Protein AF-A0A1S3RZC7-F1 (afdb_monomer_lite)

Structure (mmCIF, N/CA/C/O backbone):
data_AF-A0A1S3RZC7-F1
#
_entry.id   AF-A0A1S3RZC7-F1
#
loop_
_atom_site.group_PDB
_atom_site.id
_atom_site.type_symbol
_atom_site.label_atom_id
_atom_site.label_alt_id
_atom_site.label_comp_id
_atom_site.label_asym_id
_atom_site.label_entity_id
_atom_site.label_seq_id
_atom_site.pdbx_PDB_ins_code
_atom_site.Cartn_x
_atom_site.Cartn_y
_atom_site.Cartn_z
_atom_site.occupancy
_atom_site.B_iso_or_equiv
_atom_site.auth_seq_id
_atom_site.auth_comp_id
_atom_site.auth_asym_id
_atom_site.auth_atom_id
_atom_site.pdbx_PDB_model_num
ATOM 1 N N . MET A 1 1 ? 12.759 -13.205 -20.763 1.00 61.03 1 MET A N 1
ATOM 2 C CA . MET A 1 1 ? 12.675 -11.821 -21.286 1.00 61.03 1 MET A CA 1
ATOM 3 C C . MET A 1 1 ? 13.490 -10.938 -20.357 1.00 61.03 1 MET A C 1
ATOM 5 O O . MET A 1 1 ? 13.296 -11.057 -19.158 1.00 61.03 1 MET A O 1
ATOM 9 N N . GLY A 1 2 ? 14.441 -10.157 -20.873 1.00 89.62 2 GLY A N 1
ATOM 10 C CA . GLY A 1 2 ? 15.271 -9.264 -20.053 1.00 89.62 2 GLY A CA 1
ATOM 11 C C . GLY A 1 2 ? 14.645 -7.877 -19.904 1.00 89.62 2 GLY A C 1
ATOM 12 O O . GLY A 1 2 ? 13.860 -7.472 -20.761 1.00 89.62 2 GLY A O 1
ATOM 13 N N . VAL A 1 3 ? 15.018 -7.154 -18.844 1.00 90.94 3 VAL A N 1
ATOM 14 C CA . VAL A 1 3 ? 14.529 -5.792 -18.549 1.00 90.94 3 VAL A CA 1
ATOM 15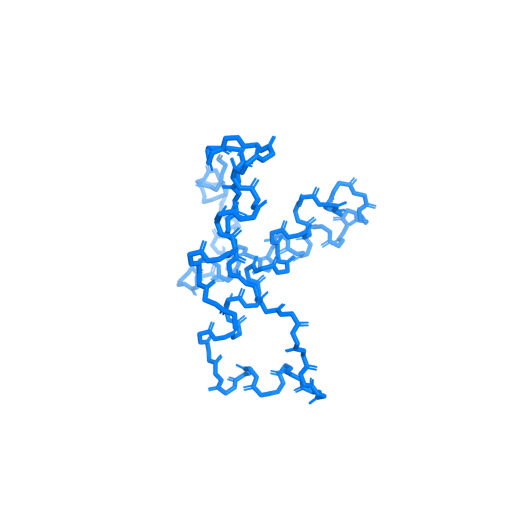 C C . VAL A 1 3 ? 14.757 -4.843 -19.732 1.00 90.94 3 VAL A C 1
ATOM 17 O O . VAL A 1 3 ? 13.832 -4.136 -20.121 1.00 90.94 3 VAL A O 1
ATOM 20 N N . SER A 1 4 ? 15.931 -4.893 -20.374 1.00 91.44 4 SER A N 1
ATOM 21 C CA . SER A 1 4 ? 16.267 -4.034 -21.523 1.00 91.44 4 SER A CA 1
ATOM 22 C C . SER A 1 4 ? 15.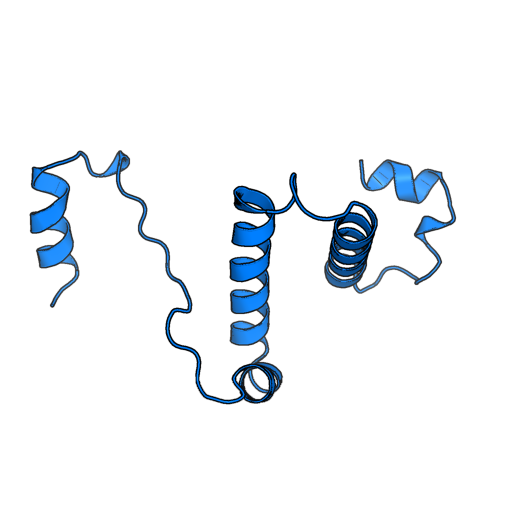292 -4.199 -22.687 1.00 91.44 4 SER A C 1
ATOM 24 O O . SER A 1 4 ? 14.803 -3.217 -23.225 1.00 91.44 4 SER A O 1
ATOM 26 N N . ARG A 1 5 ? 14.904 -5.443 -22.999 1.00 92.62 5 ARG A N 1
ATOM 27 C CA . ARG A 1 5 ? 13.966 -5.734 -24.094 1.00 92.62 5 ARG A CA 1
ATOM 28 C C . ARG A 1 5 ? 12.555 -5.202 -23.819 1.00 92.62 5 ARG A C 1
ATOM 30 O O . ARG A 1 5 ? 11.820 -4.909 -24.756 1.00 92.62 5 ARG A O 1
ATOM 37 N N . VAL A 1 6 ? 12.147 -5.126 -22.550 1.00 92.75 6 VAL A N 1
ATOM 38 C CA . VAL A 1 6 ? 10.861 -4.523 -22.164 1.00 92.75 6 VAL A CA 1
ATOM 39 C C . VAL A 1 6 ? 10.937 -3.014 -22.371 1.00 92.75 6 VAL A C 1
ATOM 41 O O . VAL A 1 6 ? 10.096 -2.467 -23.075 1.00 92.75 6 VAL A O 1
ATOM 44 N N . ARG A 1 7 ? 11.985 -2.367 -21.852 1.00 91.75 7 ARG A N 1
ATOM 45 C CA . ARG A 1 7 ? 12.201 -0.924 -22.016 1.00 91.75 7 ARG A CA 1
ATOM 46 C C . ARG A 1 7 ? 12.238 -0.513 -23.483 1.00 91.75 7 ARG A C 1
ATOM 48 O O . ARG A 1 7 ? 11.421 0.296 -23.894 1.00 91.75 7 ARG A O 1
ATOM 55 N N . GLU A 1 8 ? 13.075 -1.166 -24.288 1.00 91.31 8 GLU A N 1
ATOM 56 C CA . GLU A 1 8 ? 13.169 -0.924 -25.734 1.00 91.31 8 GLU A CA 1
ATOM 57 C C . GLU A 1 8 ? 11.816 -1.049 -26.439 1.00 91.31 8 GLU A C 1
ATOM 59 O O . GLU A 1 8 ? 11.532 -0.307 -27.366 1.00 91.31 8 GLU A O 1
ATOM 64 N N . ARG A 1 9 ? 10.953 -1.975 -26.010 1.00 91.81 9 ARG A N 1
ATOM 65 C CA . ARG A 1 9 ? 9.647 -2.169 -26.644 1.00 91.81 9 ARG A CA 1
ATOM 66 C C . ARG A 1 9 ? 8.647 -1.060 -26.308 1.00 91.81 9 ARG A C 1
ATOM 68 O O . ARG A 1 9 ? 7.866 -0.693 -27.180 1.00 91.81 9 ARG A O 1
ATOM 75 N N . TYR A 1 10 ? 8.611 -0.600 -25.058 1.00 91.12 10 TYR A N 1
ATOM 76 C CA . TYR A 1 10 ? 7.569 0.312 -24.567 1.00 91.12 10 TYR A CA 1
ATOM 77 C C . TYR A 1 10 ? 8.002 1.789 -24.577 1.00 91.12 10 TYR A C 1
ATOM 79 O O . TYR A 1 10 ? 7.171 2.654 -24.844 1.00 91.12 10 TYR A O 1
ATOM 87 N N . GLU A 1 11 ? 9.295 2.080 -24.404 1.00 92.44 11 GLU A N 1
ATOM 88 C CA . GLU A 1 11 ? 9.851 3.445 -24.448 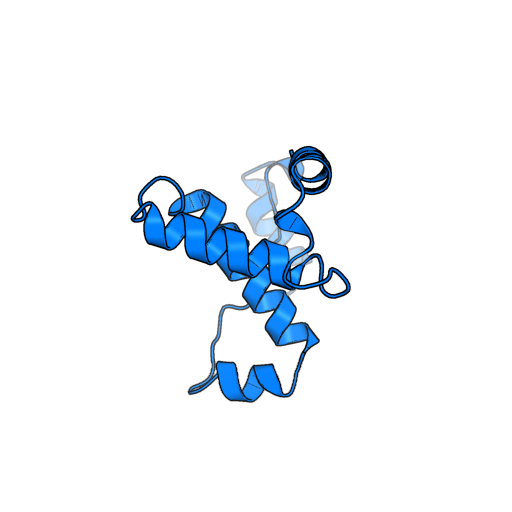1.00 92.44 11 GLU A CA 1
ATOM 89 C C . GLU A 1 11 ? 9.923 4.017 -25.882 1.00 92.44 11 GLU A C 1
ATOM 91 O O . GLU A 1 11 ? 10.124 5.212 -26.064 1.00 92.44 11 GLU A O 1
ATOM 96 N N . LEU A 1 12 ? 9.704 3.190 -26.916 1.00 88.75 12 LEU A N 1
ATOM 97 C CA . LEU A 1 12 ? 9.510 3.664 -28.296 1.00 88.75 12 LEU A CA 1
ATOM 98 C C . LEU A 1 12 ? 8.169 4.384 -28.500 1.00 88.75 12 LEU A C 1
ATOM 100 O O . LEU A 1 12 ? 8.055 5.199 -29.411 1.00 88.75 12 LEU A O 1
ATOM 104 N N . LEU A 1 13 ? 7.146 4.034 -27.712 1.00 88.94 13 LEU A N 1
ATOM 105 C CA . LEU A 1 13 ? 5.787 4.568 -27.861 1.00 88.94 13 LEU A CA 1
ATOM 106 C C . LEU A 1 13 ? 5.544 5.785 -26.969 1.00 88.94 13 LEU A C 1
ATOM 108 O O . LEU A 1 13 ? 4.829 6.695 -27.375 1.00 88.94 13 LEU A O 1
ATOM 112 N N . HIS A 1 14 ? 6.133 5.783 -25.773 1.00 92.38 14 HIS A N 1
ATOM 113 C CA . HIS A 1 14 ? 5.974 6.828 -24.767 1.00 92.38 14 HIS A CA 1
ATOM 114 C C . HIS A 1 14 ? 7.307 7.097 -24.056 1.00 92.38 14 HIS A C 1
ATOM 116 O O . HIS A 1 14 ? 8.040 6.134 -23.804 1.00 92.38 14 HIS A O 1
ATOM 122 N N . PRO A 1 15 ? 7.608 8.358 -23.698 1.00 92.00 15 PRO A N 1
ATOM 123 C CA . PRO A 1 15 ? 8.772 8.726 -22.897 1.00 92.00 15 PRO A CA 1
ATOM 124 C C . PRO A 1 15 ? 8.900 7.925 -21.594 1.00 92.00 15 PRO A C 1
ATOM 126 O O . PRO A 1 15 ? 7.912 7.486 -21.006 1.00 92.00 15 PRO A O 1
ATOM 129 N N . GLN A 1 16 ? 10.134 7.738 -21.118 1.00 87.94 16 GLN A N 1
ATOM 130 C CA . GLN A 1 16 ? 10.415 6.940 -19.918 1.00 87.94 16 GLN A CA 1
ATOM 131 C C . GLN A 1 16 ? 9.698 7.475 -18.663 1.00 87.94 16 GLN A C 1
ATOM 133 O O . GLN A 1 16 ? 9.293 6.690 -17.809 1.00 87.94 16 GLN A O 1
ATOM 138 N N . ASP A 1 17 ? 9.542 8.791 -18.547 1.00 92.88 17 ASP A N 1
ATOM 139 C CA . ASP A 1 17 ? 8.886 9.487 -17.438 1.00 92.88 17 ASP A CA 1
ATOM 140 C C . ASP A 1 17 ? 7.364 9.281 -17.384 1.00 92.88 17 ASP A C 1
ATOM 142 O O . ASP A 1 17 ? 6.764 9.475 -16.327 1.00 92.88 17 ASP A O 1
ATOM 146 N N . GLU A 1 18 ? 6.746 8.798 -18.465 1.00 95.12 18 GLU A N 1
ATOM 147 C CA . GLU A 1 18 ? 5.333 8.394 -18.481 1.00 95.12 18 GLU A CA 1
ATOM 148 C C . GLU A 1 18 ? 5.118 6.956 -17.964 1.00 95.12 18 GLU A C 1
ATOM 150 O O . GLU A 1 18 ? 3.984 6.548 -17.697 1.00 95.12 18 GLU A O 1
ATOM 155 N N . TRP A 1 19 ? 6.186 6.168 -17.783 1.00 94.62 19 TRP A N 1
ATOM 156 C CA . TRP A 1 19 ? 6.096 4.774 -17.343 1.00 94.62 19 TRP A CA 1
ATOM 157 C C . TRP A 1 19 ? 6.365 4.602 -15.845 1.00 94.62 19 TRP A C 1
ATOM 159 O O . TRP A 1 19 ? 7.406 4.993 -15.318 1.00 94.62 19 TRP A O 1
ATOM 169 N N . ARG A 1 20 ? 5.470 3.879 -15.159 1.00 94.81 20 ARG A N 1
ATOM 170 C CA . ARG A 1 20 ? 5.663 3.435 -13.770 1.00 94.81 20 ARG A CA 1
ATOM 171 C C . ARG A 1 20 ? 5.808 1.919 -13.698 1.00 94.81 20 ARG A C 1
ATOM 173 O O . ARG A 1 20 ? 4.861 1.184 -13.963 1.00 94.81 20 ARG A O 1
ATOM 180 N N . TYR A 1 21 ? 6.980 1.451 -13.275 1.00 94.56 21 TYR A N 1
ATOM 181 C CA . TYR A 1 21 ? 7.196 0.046 -12.930 1.00 94.56 21 TYR A CA 1
ATOM 182 C C . TYR A 1 21 ? 6.898 -0.161 -11.449 1.00 94.56 21 TYR A C 1
ATOM 184 O O . TYR A 1 21 ? 7.583 0.383 -10.587 1.00 94.56 21 TYR A O 1
ATOM 192 N N . GLU A 1 22 ? 5.883 -0.962 -11.154 1.00 96.69 22 GLU A N 1
ATOM 193 C CA . GLU A 1 22 ? 5.464 -1.253 -9.789 1.00 96.69 22 GLU A CA 1
ATOM 194 C C . GLU A 1 22 ? 5.548 -2.758 -9.541 1.00 96.69 22 GLU A C 1
ATOM 196 O O . GLU A 1 22 ? 4.890 -3.553 -10.218 1.00 96.69 22 GLU A O 1
ATOM 201 N N . LEU A 1 23 ? 6.377 -3.161 -8.576 1.00 97.75 23 LEU A N 1
ATOM 202 C CA . LEU A 1 23 ? 6.342 -4.529 -8.073 1.00 97.75 23 LEU A CA 1
ATOM 203 C C . LEU A 1 23 ? 4.987 -4.742 -7.394 1.00 97.75 23 LEU A C 1
ATOM 205 O O . LEU A 1 23 ? 4.523 -3.858 -6.682 1.00 97.75 23 LEU A O 1
ATOM 209 N N . ARG A 1 24 ? 4.343 -5.885 -7.644 1.00 98.31 24 ARG A N 1
ATOM 210 C CA . ARG A 1 24 ? 3.054 -6.243 -7.045 1.00 98.31 24 ARG A CA 1
ATOM 211 C C . ARG A 1 24 ? 2.937 -7.754 -6.885 1.00 98.31 24 ARG A C 1
ATOM 213 O O . ARG A 1 24 ? 3.400 -8.521 -7.732 1.00 98.31 2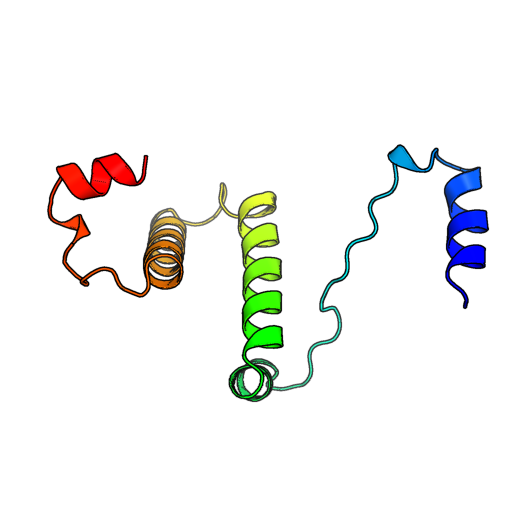4 ARG A O 1
ATOM 220 N N . ILE A 1 25 ? 2.263 -8.191 -5.828 1.00 97.88 25 ILE A N 1
ATOM 221 C CA . ILE A 1 25 ? 1.822 -9.576 -5.669 1.00 97.88 25 ILE A CA 1
ATOM 222 C C . ILE A 1 25 ? 0.610 -9.777 -6.576 1.00 97.88 25 ILE A C 1
ATOM 224 O O . ILE A 1 25 ? -0.452 -9.194 -6.357 1.00 97.88 25 ILE A O 1
ATOM 228 N N . ARG A 1 26 ? 0.785 -10.608 -7.606 1.00 98.06 26 ARG A N 1
ATOM 229 C CA . ARG A 1 26 ? -0.264 -10.945 -8.582 1.00 98.06 26 ARG A CA 1
ATOM 230 C C . ARG A 1 26 ? -0.774 -12.377 -8.447 1.00 98.06 26 ARG A C 1
ATOM 232 O O . ARG A 1 26 ? -1.931 -12.646 -8.746 1.00 98.06 26 ARG A O 1
ATOM 239 N N . TYR A 1 27 ? 0.087 -13.294 -8.021 1.00 96.56 27 TYR A N 1
ATOM 240 C CA . TYR A 1 27 ? -0.224 -14.717 -7.949 1.00 96.56 27 TYR A CA 1
ATOM 241 C C . TYR A 1 27 ? -0.420 -15.118 -6.490 1.00 96.56 27 TYR A C 1
ATOM 243 O O . TYR A 1 27 ? 0.516 -15.044 -5.696 1.00 96.56 27 TYR A O 1
ATOM 251 N N . LEU A 1 28 ? -1.644 -15.519 -6.143 1.00 96.38 28 LEU A N 1
ATOM 252 C CA . LEU A 1 28 ? -2.018 -15.893 -4.782 1.00 96.38 28 LEU A CA 1
ATOM 253 C C . LEU A 1 28 ? -2.197 -17.415 -4.684 1.00 96.38 28 LEU A C 1
ATOM 255 O O . LEU A 1 28 ? -3.053 -17.966 -5.382 1.00 96.38 28 LEU A O 1
ATOM 259 N N . PRO A 1 29 ? -1.424 -18.114 -3.834 1.00 92.00 29 PRO A N 1
ATOM 260 C CA . PRO A 1 29 ? -1.652 -19.532 -3.583 1.00 92.00 29 PRO A CA 1
ATOM 261 C C . PRO A 1 29 ? -2.981 -19.765 -2.846 1.00 92.00 29 PRO A C 1
ATOM 263 O O . PRO A 1 29 ? -3.540 -18.871 -2.204 1.00 92.00 29 PRO A O 1
ATOM 266 N N . LYS A 1 30 ? -3.503 -20.996 -2.894 1.00 95.38 30 LYS A N 1
ATOM 267 C CA . LYS A 1 30 ? -4.675 -21.367 -2.086 1.00 95.38 30 LYS A CA 1
ATOM 268 C C . LYS A 1 30 ? -4.347 -21.189 -0.602 1.00 95.38 30 LYS A C 1
ATOM 270 O O . LYS A 1 30 ? -3.314 -21.659 -0.137 1.00 95.38 30 LYS A O 1
ATOM 275 N N . GLY A 1 31 ? -5.219 -20.498 0.131 1.00 94.94 31 GLY A N 1
ATOM 276 C CA . GLY A 1 31 ? -4.970 -20.179 1.538 1.00 94.94 31 GLY A CA 1
ATOM 277 C C . GLY A 1 31 ? -3.768 -19.249 1.749 1.00 94.94 31 GLY A C 1
ATOM 278 O O . GLY A 1 31 ? -3.062 -19.390 2.743 1.00 94.94 31 GLY A O 1
ATOM 279 N N . PHE A 1 32 ? -3.495 -18.328 0.816 1.00 96.06 32 PHE A N 1
ATOM 280 C CA . PHE A 1 32 ? -2.344 -17.415 0.875 1.00 96.06 32 PHE A CA 1
ATOM 281 C C . PHE A 1 32 ? -2.215 -16.652 2.198 1.00 96.06 32 PHE A C 1
ATOM 283 O O . PHE A 1 32 ? -1.098 -16.428 2.639 1.00 96.06 32 PHE A O 1
ATOM 290 N N . LEU A 1 33 ? -3.322 -16.300 2.863 1.00 95.00 33 LEU A N 1
ATOM 291 C CA . LEU A 1 33 ? -3.270 -15.605 4.153 1.00 95.00 33 LEU A CA 1
ATOM 292 C C . LEU A 1 33 ? -2.560 -16.423 5.237 1.00 95.00 33 LEU A C 1
ATOM 294 O O . LEU A 1 33 ? -1.785 -15.854 6.000 1.00 95.00 33 LEU A O 1
ATOM 298 N N . ASN A 1 34 ? -2.766 -17.743 5.273 1.00 95.31 34 ASN A N 1
ATOM 299 C CA . ASN A 1 34 ? -2.090 -18.612 6.239 1.00 95.31 34 ASN A CA 1
ATOM 300 C C . ASN A 1 34 ? -0.584 -18.638 5.962 1.00 95.31 34 ASN A C 1
ATOM 302 O O . ASN A 1 34 ? 0.212 -18.407 6.864 1.00 95.31 34 ASN A O 1
ATOM 306 N N . HIS A 1 35 ? -0.195 -18.801 4.697 1.00 92.25 35 HIS A N 1
ATOM 307 C CA . HIS A 1 35 ? 1.212 -18.788 4.294 1.00 92.25 35 HIS A CA 1
ATOM 308 C C . HIS A 1 35 ? 1.879 -17.431 4.570 1.00 92.25 35 HIS A C 1
ATOM 310 O O . HIS A 1 35 ? 2.975 -17.367 5.113 1.00 92.25 35 HIS A O 1
ATOM 316 N N . PHE A 1 36 ? 1.207 -16.323 4.252 1.00 96.12 36 PHE A N 1
ATOM 317 C CA . PHE A 1 36 ? 1.731 -14.981 4.511 1.00 96.12 36 PHE A CA 1
ATOM 318 C C . PHE A 1 36 ? 1.797 -14.676 6.011 1.00 96.12 36 PHE A C 1
ATOM 320 O O . PHE A 1 36 ? 2.645 -13.903 6.433 1.00 96.12 36 PHE A O 1
ATOM 327 N N . SER A 1 37 ? 0.958 -15.289 6.849 1.00 94.62 37 SER A N 1
ATOM 328 C CA . SER A 1 37 ? 1.057 -15.101 8.303 1.00 94.62 37 SER A CA 1
ATOM 329 C C . SER A 1 37 ? 2.396 -15.581 8.883 1.00 94.62 37 SER A C 1
ATOM 331 O O . SER A 1 37 ? 2.881 -15.002 9.858 1.00 94.62 37 SER A O 1
ATOM 333 N N . GLU A 1 38 ? 3.024 -16.565 8.234 1.00 95.88 38 GLU A N 1
ATOM 334 C CA . GLU A 1 38 ? 4.370 -17.057 8.550 1.00 95.88 38 GLU A CA 1
ATOM 335 C C . GLU A 1 38 ? 5.471 -16.161 7.945 1.00 95.88 38 GLU A C 1
ATOM 337 O O . GLU A 1 38 ? 6.570 -16.074 8.492 1.00 95.88 38 GLU A O 1
ATOM 342 N N . ASP A 1 39 ? 5.159 -15.416 6.877 1.00 95.94 39 ASP A N 1
ATOM 343 C CA . ASP A 1 39 ? 6.043 -14.467 6.188 1.00 95.94 39 ASP A CA 1
ATOM 344 C C . ASP A 1 39 ? 5.559 -13.012 6.349 1.00 95.94 39 ASP A C 1
ATOM 346 O O . ASP A 1 39 ? 4.897 -12.416 5.487 1.00 95.94 39 ASP A O 1
ATOM 350 N N . LYS A 1 40 ? 5.912 -12.414 7.494 1.00 94.75 40 LYS A N 1
ATOM 351 C CA . LYS A 1 40 ? 5.494 -11.051 7.863 1.00 94.75 40 LYS A CA 1
ATOM 352 C C . LYS A 1 40 ? 5.814 -9.987 6.797 1.00 94.75 40 LYS A C 1
ATOM 354 O O . LYS A 1 40 ? 4.942 -9.141 6.580 1.00 94.75 40 LYS A O 1
ATOM 359 N N . PRO A 1 41 ? 7.005 -9.940 6.167 1.00 97.31 41 PRO A N 1
ATOM 360 C CA . PRO A 1 41 ? 7.272 -9.011 5.067 1.00 97.31 41 PRO A CA 1
ATOM 361 C C . PRO A 1 41 ? 6.244 -9.104 3.935 1.00 97.31 41 PRO A C 1
ATOM 363 O O . PRO A 1 41 ? 5.643 -8.087 3.583 1.00 97.31 41 PRO A O 1
ATOM 366 N N . THR A 1 42 ? 5.975 -10.308 3.429 1.00 96.69 42 THR A N 1
ATOM 367 C CA . THR A 1 42 ? 5.014 -10.522 2.336 1.00 96.69 42 THR A CA 1
ATOM 368 C C . THR A 1 42 ? 3.590 -10.172 2.754 1.00 96.69 42 THR A C 1
ATOM 370 O O . THR A 1 42 ? 2.878 -9.513 1.995 1.00 96.69 42 THR A O 1
ATOM 373 N N . LEU A 1 43 ? 3.183 -10.511 3.983 1.00 97.50 43 LEU A N 1
ATOM 374 C CA . LEU A 1 43 ? 1.876 -10.111 4.509 1.00 97.50 43 LEU A CA 1
ATOM 375 C C . LEU A 1 43 ? 1.712 -8.591 4.562 1.00 97.50 43 LEU A C 1
ATOM 377 O O . LEU A 1 43 ? 0.689 -8.067 4.127 1.00 97.50 43 LEU A O 1
ATOM 381 N N . ASN A 1 44 ? 2.707 -7.875 5.094 1.00 97.12 44 ASN A N 1
ATOM 382 C CA . ASN A 1 44 ? 2.648 -6.415 5.186 1.00 97.12 44 ASN A CA 1
ATOM 383 C C . ASN A 1 44 ? 2.659 -5.765 3.804 1.00 97.12 44 ASN A C 1
ATOM 385 O O . ASN A 1 44 ? 1.925 -4.806 3.574 1.00 97.12 44 ASN A O 1
ATOM 389 N N . TYR A 1 45 ? 3.460 -6.298 2.884 1.00 98.00 45 TYR A N 1
ATOM 390 C CA . TYR A 1 45 ? 3.502 -5.822 1.511 1.00 98.00 45 TYR A CA 1
ATOM 391 C C . TYR A 1 45 ? 2.149 -6.001 0.815 1.00 98.00 45 TYR A C 1
ATOM 393 O O . TYR A 1 45 ? 1.610 -5.050 0.250 1.00 98.00 45 TYR A O 1
ATOM 401 N N . PHE A 1 46 ? 1.548 -7.190 0.932 1.00 98.38 46 PHE A N 1
ATOM 402 C CA . PHE A 1 46 ? 0.228 -7.463 0.372 1.00 98.38 46 PHE A CA 1
ATOM 403 C C . PHE A 1 46 ? -0.860 -6.586 1.000 1.00 98.38 46 PHE A C 1
ATOM 405 O O . PHE A 1 46 ? -1.697 -6.040 0.285 1.00 98.38 46 PHE A O 1
ATOM 412 N N . TYR A 1 47 ? -0.819 -6.398 2.323 1.00 98.12 47 TYR A N 1
ATOM 413 C CA . TYR A 1 47 ? -1.725 -5.494 3.028 1.00 98.12 47 TYR A CA 1
ATOM 414 C C . TYR A 1 47 ? -1.648 -4.071 2.462 1.00 98.12 47 TYR A C 1
ATOM 416 O O . TYR A 1 47 ? -2.677 -3.478 2.150 1.00 98.12 47 TYR A O 1
ATOM 424 N N . HIS A 1 48 ? -0.439 -3.531 2.284 1.00 97.94 48 HIS A N 1
ATOM 425 C CA . HIS A 1 48 ? -0.248 -2.195 1.720 1.00 97.94 48 HIS A CA 1
ATOM 426 C C . HIS A 1 48 ? -0.740 -2.083 0.281 1.00 97.94 48 HIS A C 1
ATOM 428 O O . HIS A 1 48 ? -1.365 -1.079 -0.059 1.00 97.94 48 HIS A O 1
ATOM 434 N N . GLN A 1 49 ? -0.498 -3.111 -0.533 1.00 98.38 49 GLN A N 1
ATOM 435 C CA . GLN A 1 49 ? -0.978 -3.169 -1.907 1.00 98.38 49 GLN A CA 1
ATOM 436 C C . GLN A 1 49 ? -2.512 -3.088 -1.958 1.00 98.38 49 GLN A C 1
ATOM 438 O O . GLN A 1 49 ? -3.056 -2.194 -2.597 1.00 98.38 49 GLN A O 1
ATOM 443 N N . VAL A 1 50 ? -3.207 -3.957 -1.215 1.00 98.06 50 VAL A N 1
ATOM 444 C CA . VAL A 1 50 ? -4.680 -3.981 -1.174 1.00 98.06 50 VAL A CA 1
ATOM 445 C C . VAL A 1 50 ? -5.244 -2.698 -0.563 1.00 98.06 50 VAL A C 1
ATOM 447 O O . VAL A 1 50 ? -6.240 -2.174 -1.052 1.00 98.06 50 VAL A O 1
ATOM 450 N N . LYS A 1 51 ? -4.602 -2.155 0.480 1.00 98.00 51 LYS A N 1
ATOM 451 C CA . LYS A 1 51 ? -5.008 -0.877 1.076 1.00 98.00 51 LYS A CA 1
ATOM 452 C C . LYS A 1 51 ? -4.907 0.267 0.064 1.00 98.00 51 LYS A C 1
ATOM 454 O O . LYS A 1 51 ? -5.810 1.094 0.010 1.00 98.00 51 LYS A O 1
ATOM 459 N N . SER A 1 52 ? -3.827 0.331 -0.717 1.00 97.56 52 SER A N 1
ATOM 460 C CA . SER A 1 52 ? -3.659 1.363 -1.746 1.00 97.56 52 SER A CA 1
ATOM 461 C C . SER A 1 52 ? -4.764 1.283 -2.795 1.00 97.56 52 SER A C 1
ATOM 463 O O . SER A 1 52 ? -5.359 2.307 -3.116 1.00 97.56 52 SER A O 1
ATOM 465 N N . ASP A 1 53 ? -5.072 0.081 -3.284 1.00 97.88 53 ASP A N 1
ATOM 466 C CA . ASP A 1 53 ? -6.139 -0.116 -4.272 1.00 97.88 53 ASP A CA 1
ATOM 467 C C . ASP A 1 53 ? -7.507 0.263 -3.686 1.00 97.88 53 ASP A C 1
ATOM 469 O O . ASP A 1 53 ? -8.281 0.976 -4.316 1.00 97.88 53 ASP A O 1
ATOM 473 N N . TYR A 1 54 ? -7.778 -0.135 -2.436 1.00 97.88 54 TYR A N 1
ATOM 474 C CA . TYR A 1 54 ? -8.992 0.255 -1.717 1.00 97.88 54 TYR A CA 1
ATOM 475 C C . TYR A 1 54 ? -9.149 1.780 -1.652 1.00 97.88 54 TYR A C 1
ATOM 477 O O . TYR A 1 54 ? -10.213 2.290 -2.002 1.00 97.88 54 TYR A O 1
ATOM 485 N N . MET A 1 55 ? -8.098 2.505 -1.249 1.00 97.69 55 MET A N 1
ATOM 486 C CA . MET A 1 55 ? -8.136 3.967 -1.129 1.00 97.69 55 MET A CA 1
ATOM 487 C C . MET A 1 55 ? -8.327 4.671 -2.476 1.00 97.69 55 MET A C 1
ATOM 489 O O . MET A 1 55 ? -8.972 5.710 -2.515 1.00 97.69 55 MET A O 1
ATOM 493 N N . LEU A 1 56 ? -7.768 4.129 -3.563 1.00 96.06 56 LEU A N 1
ATOM 494 C CA . LEU A 1 56 ? -7.833 4.751 -4.889 1.00 96.06 56 LEU A CA 1
ATOM 495 C C . LEU A 1 56 ? -9.133 4.449 -5.640 1.00 96.06 56 LEU A C 1
ATOM 497 O O . LEU A 1 56 ? -9.591 5.280 -6.420 1.00 96.06 56 LEU A O 1
ATOM 501 N N . GLU A 1 57 ? -9.708 3.261 -5.451 1.00 95.88 57 GLU A N 1
ATOM 502 C CA . GLU A 1 57 ? -10.777 2.768 -6.326 1.00 95.88 57 GLU A CA 1
ATOM 503 C C . GLU A 1 57 ? -12.140 2.633 -5.632 1.00 95.88 57 GLU A C 1
ATOM 505 O O . GLU A 1 57 ? -13.175 2.739 -6.297 1.00 95.88 57 GLU A O 1
ATOM 510 N N . VAL A 1 58 ? -12.168 2.376 -4.315 1.00 94.50 58 VAL A N 1
ATOM 511 C CA . VAL A 1 58 ? -13.380 1.878 -3.628 1.00 94.50 58 VAL A CA 1
ATOM 512 C C . VAL A 1 58 ? -13.785 2.698 -2.403 1.00 94.50 58 VAL A C 1
ATOM 514 O O . VAL A 1 58 ? -14.976 2.756 -2.101 1.00 94.50 58 VAL A O 1
ATOM 517 N N . ALA A 1 59 ? -12.841 3.337 -1.707 1.00 94.19 59 ALA A N 1
ATOM 518 C CA . ALA A 1 59 ? -13.081 3.973 -0.410 1.00 94.19 59 ALA A CA 1
ATOM 519 C C . ALA A 1 59 ? -14.234 4.995 -0.415 1.00 94.19 59 ALA A C 1
ATOM 521 O O . ALA A 1 59 ? -14.995 5.041 0.546 1.00 94.19 59 ALA A O 1
ATOM 522 N N . ASP A 1 60 ? -14.430 5.731 -1.512 1.00 94.56 60 ASP A N 1
ATOM 523 C CA . ASP A 1 60 ? -15.495 6.741 -1.632 1.00 94.56 60 ASP A CA 1
ATOM 524 C C . ASP A 1 60 ? -16.894 6.158 -1.906 1.00 94.56 60 ASP A C 1
ATOM 526 O O . ASP A 1 60 ? -17.887 6.885 -1.918 1.00 94.56 60 ASP A O 1
ATOM 530 N N . ARG A 1 61 ? -16.992 4.854 -2.191 1.00 95.56 61 ARG A N 1
ATOM 531 C CA . ARG A 1 61 ? -18.239 4.184 -2.613 1.00 95.56 61 ARG A CA 1
ATOM 532 C C . ARG A 1 61 ? -18.696 3.096 -1.650 1.00 95.56 61 ARG A C 1
ATOM 534 O O . ARG A 1 61 ? -19.782 2.546 -1.825 1.00 95.56 61 ARG A O 1
ATOM 541 N N . VAL A 1 62 ? -17.847 2.727 -0.695 1.00 95.94 62 VAL A N 1
ATOM 542 C CA . VAL A 1 62 ? -18.165 1.714 0.307 1.00 95.94 62 VAL A CA 1
ATOM 543 C C . VAL A 1 62 ? -19.077 2.307 1.380 1.00 95.94 62 VAL A C 1
ATOM 545 O O . VAL A 1 62 ? -19.111 3.517 1.591 1.00 95.94 62 VAL A O 1
ATOM 548 N N . ASP A 1 63 ? -19.819 1.444 2.067 1.00 97.56 63 ASP A N 1
ATOM 549 C CA . ASP A 1 63 ? -20.614 1.841 3.223 1.00 97.56 63 ASP A CA 1
ATOM 550 C C . ASP A 1 63 ? -19.753 2.567 4.274 1.00 97.56 63 ASP A C 1
ATOM 552 O O . ASP A 1 63 ? -18.631 2.146 4.580 1.00 97.56 63 ASP A O 1
ATOM 556 N N . GLN A 1 64 ? -20.282 3.655 4.834 1.00 96.38 64 GLN A N 1
ATOM 557 C CA . GLN A 1 64 ? -19.546 4.515 5.758 1.00 96.38 64 GLN A CA 1
ATOM 558 C C . GLN A 1 64 ? -19.074 3.763 7.012 1.00 96.38 64 GLN A C 1
ATOM 560 O O . GLN A 1 64 ? -17.966 4.019 7.490 1.00 96.38 64 GLN A O 1
ATOM 565 N N . ASP A 1 65 ? -19.843 2.789 7.510 1.00 97.19 65 ASP A N 1
ATOM 566 C CA . ASP A 1 65 ? -19.435 1.978 8.660 1.00 97.19 65 ASP A CA 1
ATOM 567 C C . ASP A 1 65 ? -18.258 1.067 8.308 1.00 97.19 65 ASP A C 1
ATOM 569 O O . ASP A 1 65 ? -17.389 0.806 9.146 1.00 97.19 65 ASP A O 1
ATOM 573 N N . ILE A 1 66 ? -18.206 0.567 7.070 1.00 96.88 66 ILE A N 1
ATOM 574 C CA . ILE A 1 66 ? -17.071 -0.222 6.580 1.00 96.88 66 ILE A CA 1
ATOM 575 C C . ILE A 1 66 ? -15.841 0.676 6.449 1.00 96.88 66 ILE A C 1
ATOM 577 O O . ILE A 1 66 ? -14.772 0.301 6.940 1.00 96.88 66 ILE A O 1
ATOM 581 N N . ALA A 1 67 ? -15.988 1.861 5.852 1.00 96.94 67 ALA A N 1
ATOM 582 C CA . ALA A 1 67 ? -14.895 2.818 5.711 1.00 96.94 67 ALA A CA 1
ATOM 583 C C . ALA A 1 67 ? -14.305 3.203 7.075 1.00 96.94 67 ALA A C 1
ATOM 585 O O . ALA A 1 67 ? -13.088 3.144 7.264 1.00 96.94 67 ALA A O 1
ATOM 586 N N . LEU A 1 68 ? -15.170 3.500 8.050 1.00 96.44 68 LEU A N 1
ATOM 587 C CA . LEU A 1 68 ? -14.775 3.819 9.418 1.00 96.44 68 LEU A CA 1
ATOM 588 C C . LEU A 1 68 ? -14.019 2.655 10.070 1.00 96.44 68 LEU A C 1
ATOM 590 O O . LEU A 1 68 ? -12.928 2.848 10.603 1.00 96.44 68 LEU A O 1
ATOM 594 N N . LYS A 1 69 ? -14.550 1.428 9.982 1.00 97.50 69 LYS A N 1
ATOM 595 C CA . LYS A 1 69 ? -13.894 0.234 10.543 1.00 97.50 69 LYS A CA 1
ATOM 596 C C . LYS A 1 69 ? -12.511 0.006 9.937 1.00 97.50 69 LYS A C 1
ATOM 598 O O . LYS A 1 69 ? -11.566 -0.270 10.676 1.00 97.50 69 LYS A O 1
ATOM 603 N N . LEU A 1 70 ? -12.373 0.129 8.617 1.00 97.25 70 LEU A N 1
ATOM 604 C CA . LEU A 1 70 ? -11.088 -0.031 7.930 1.00 97.25 70 LEU A CA 1
ATOM 605 C C . LEU A 1 70 ? -10.093 1.073 8.317 1.00 97.25 70 LEU A C 1
ATOM 607 O O . LEU A 1 70 ? -8.927 0.769 8.577 1.00 97.25 70 LEU A O 1
ATOM 611 N N . GLY A 1 71 ? -10.555 2.320 8.444 1.00 95.38 71 GLY A N 1
ATOM 612 C CA . GLY A 1 71 ? -9.750 3.432 8.950 1.00 95.38 71 GLY A CA 1
ATOM 613 C C . GLY A 1 71 ? -9.242 3.182 10.373 1.00 95.38 71 GLY A C 1
ATOM 614 O O . GLY A 1 71 ? -8.042 3.271 10.631 1.00 95.38 71 GLY A O 1
ATOM 615 N N . CYS A 1 72 ? -10.123 2.766 11.289 1.00 94.62 72 CYS A N 1
ATOM 616 C CA . CYS A 1 72 ? -9.747 2.429 12.664 1.00 94.62 72 CYS A CA 1
ATOM 617 C C . CYS A 1 72 ? -8.741 1.267 12.736 1.00 94.62 72 CYS A C 1
ATOM 619 O O . CYS A 1 72 ? -7.816 1.297 13.553 1.00 94.62 72 CYS A O 1
ATOM 621 N N . LEU A 1 73 ? -8.888 0.250 11.878 1.00 95.81 73 LEU A N 1
ATOM 622 C CA . LEU A 1 73 ? -7.929 -0.855 11.789 1.00 95.81 73 LEU A CA 1
ATOM 623 C C . LEU A 1 73 ? -6.542 -0.369 11.354 1.00 95.81 73 LEU A C 1
ATOM 625 O O . LEU A 1 73 ? -5.544 -0.801 11.934 1.00 95.81 73 LEU A O 1
ATOM 629 N N . GLU A 1 74 ? -6.466 0.541 10.381 1.00 95.88 74 GLU A N 1
ATOM 630 C CA . GLU A 1 74 ? -5.189 1.106 9.939 1.00 95.88 74 GLU A CA 1
ATOM 631 C C . GLU A 1 74 ? -4.553 1.997 11.013 1.00 95.88 74 GLU A C 1
ATOM 633 O O . GLU A 1 74 ? -3.357 1.869 11.262 1.00 95.88 74 GLU A O 1
ATOM 638 N N . ILE A 1 75 ? -5.334 2.812 11.733 1.00 93.44 75 ILE A N 1
ATOM 639 C CA . ILE A 1 75 ? -4.841 3.587 12.887 1.00 93.44 75 ILE A CA 1
ATOM 640 C C . ILE A 1 75 ? -4.222 2.646 13.925 1.00 93.44 75 ILE A C 1
ATOM 642 O O . ILE A 1 75 ? -3.090 2.856 14.369 1.00 93.44 75 ILE A O 1
ATOM 646 N N . ARG A 1 76 ? -4.919 1.557 14.279 1.00 92.75 76 ARG A N 1
ATOM 647 C CA . ARG A 1 76 ? -4.403 0.580 15.246 1.00 92.75 76 ARG A CA 1
ATOM 648 C C . ARG A 1 76 ? -3.138 -0.118 14.746 1.00 92.75 76 ARG A C 1
ATOM 650 O O . ARG A 1 76 ? -2.240 -0.401 15.542 1.00 92.75 76 ARG A O 1
ATOM 657 N N . ARG A 1 77 ? -3.069 -0.420 13.448 1.00 93.31 77 ARG A N 1
ATOM 658 C CA . ARG A 1 77 ? -1.910 -1.054 12.812 1.00 93.31 77 ARG A CA 1
ATOM 659 C C . ARG A 1 77 ? -0.710 -0.109 12.736 1.00 93.31 77 ARG A C 1
ATOM 661 O O . ARG A 1 77 ? 0.408 -0.575 12.937 1.00 93.31 77 ARG A O 1
ATOM 668 N N . PHE A 1 78 ? -0.922 1.168 12.435 1.00 91.12 78 PHE A N 1
ATOM 669 C CA . PHE A 1 78 ? 0.137 2.165 12.286 1.00 91.12 78 PHE A CA 1
ATOM 670 C C . PHE A 1 78 ? 0.705 2.572 13.651 1.00 91.12 78 PHE A C 1
ATOM 672 O O . PHE A 1 78 ? 1.913 2.514 13.868 1.00 91.12 78 PHE A O 1
ATOM 679 N N . PHE A 1 79 ? -0.165 2.853 14.624 1.00 89.56 79 PHE A N 1
ATOM 680 C CA . PHE A 1 79 ? 0.212 3.234 15.987 1.00 89.56 79 PHE A CA 1
ATOM 681 C C . PHE A 1 79 ? 0.211 2.035 16.948 1.00 89.56 79 PHE A C 1
ATOM 683 O O . PHE A 1 79 ? -0.521 2.001 17.940 1.00 89.56 79 PHE A O 1
ATOM 690 N N . ARG A 1 80 ? 1.046 1.025 16.672 1.00 86.62 80 ARG A N 1
ATOM 691 C CA . ARG A 1 80 ? 1.050 -0.254 17.423 1.00 86.62 80 ARG A CA 1
ATOM 692 C C . ARG A 1 80 ? 1.305 -0.084 18.924 1.00 86.62 80 ARG A C 1
ATOM 694 O O . ARG A 1 80 ? 0.768 -0.849 19.724 1.00 86.62 80 ARG A O 1
ATOM 701 N N . GLU A 1 81 ? 2.100 0.919 19.291 1.00 87.69 81 GLU A N 1
ATOM 702 C CA . GLU A 1 81 ? 2.508 1.213 20.672 1.00 87.69 81 GLU A CA 1
ATOM 703 C C . GLU A 1 81 ? 1.515 2.107 21.429 1.00 87.69 81 GLU A C 1
ATOM 705 O O . GLU A 1 81 ? 1.586 2.236 22.652 1.00 87.69 81 GLU A O 1
ATOM 710 N N . MET A 1 82 ? 0.552 2.707 20.725 1.00 88.19 82 MET A N 1
ATOM 711 C CA . MET A 1 82 ? -0.467 3.549 21.339 1.00 88.19 82 MET A CA 1
ATOM 712 C C . MET A 1 82 ? -1.401 2.699 22.216 1.00 88.19 82 MET A C 1
ATOM 714 O O . MET A 1 82 ? -1.768 1.575 21.860 1.00 88.19 82 MET A O 1
ATOM 718 N N . ARG A 1 83 ? -1.806 3.223 23.379 1.00 88.31 83 ARG A N 1
ATOM 719 C CA . ARG A 1 83 ? -2.796 2.557 24.244 1.00 88.31 83 ARG A CA 1
ATOM 720 C C . ARG A 1 83 ? -4.163 2.526 23.557 1.00 88.31 83 ARG A C 1
ATOM 722 O O . ARG A 1 83 ? -4.524 3.474 22.870 1.00 88.31 83 ARG A O 1
ATOM 729 N N . GLY A 1 84 ? -4.943 1.466 23.780 1.00 85.12 84 GLY A N 1
ATOM 730 C CA . GLY A 1 84 ? -6.236 1.271 23.105 1.00 85.12 84 GLY A CA 1
ATOM 731 C C . GLY A 1 84 ? -7.268 2.380 23.351 1.00 85.12 84 GLY A C 1
ATOM 732 O O . GLY A 1 84 ? -8.101 2.620 22.492 1.00 85.12 84 GLY A O 1
ATOM 733 N N . ASN A 1 85 ? -7.166 3.086 24.478 1.00 87.75 85 ASN A N 1
ATOM 734 C CA . ASN A 1 85 ? -8.019 4.217 24.855 1.00 87.75 85 ASN A CA 1
ATOM 735 C C . ASN A 1 85 ? -7.342 5.585 24.650 1.00 87.75 85 ASN A C 1
ATOM 737 O O . ASN A 1 85 ? -7.800 6.601 25.167 1.00 87.75 85 ASN A O 1
ATOM 741 N N . ALA A 1 86 ? -6.198 5.638 23.960 1.00 84.50 86 ALA A N 1
ATOM 742 C CA . ALA A 1 86 ? -5.459 6.889 23.807 1.00 84.50 86 ALA A CA 1
ATOM 743 C C . ALA A 1 86 ? -6.251 7.937 23.016 1.00 84.50 86 ALA A C 1
ATOM 745 O O . ALA A 1 86 ? -6.102 9.124 23.293 1.00 84.50 86 ALA A O 1
ATOM 746 N N . LEU A 1 87 ? -7.094 7.509 22.077 1.00 85.69 87 LEU A N 1
ATOM 747 C CA . LEU A 1 87 ? -7.883 8.399 21.225 1.00 85.69 87 LEU A CA 1
ATOM 748 C C . LEU A 1 87 ? -9.184 8.889 21.877 1.00 85.69 87 LEU A C 1
ATOM 750 O O . LEU A 1 87 ? -9.848 9.746 21.307 1.00 85.69 87 LEU A O 1
ATOM 754 N N . ASP A 1 88 ? -9.497 8.452 23.103 1.00 87.00 88 ASP A N 1
ATOM 755 C CA . ASP A 1 88 ? -10.605 9.014 23.894 1.00 87.00 88 ASP A CA 1
ATOM 756 C C . ASP A 1 88 ? -10.302 10.460 24.332 1.00 87.00 88 ASP A C 1
ATOM 758 O O . ASP A 1 88 ? -11.196 11.245 24.652 1.00 87.00 88 ASP A O 1
ATOM 762 N N . LYS A 1 89 ? -9.013 10.832 24.362 1.00 86.81 89 LYS A N 1
ATOM 763 C CA . LYS A 1 89 ? -8.574 12.202 24.630 1.00 86.81 89 LYS A CA 1
ATOM 764 C C . LYS A 1 89 ? -8.618 13.013 23.341 1.00 86.81 89 LYS A C 1
ATOM 766 O O . LYS A 1 89 ? -7.816 12.773 22.442 1.00 86.81 89 LYS A O 1
ATOM 771 N N . LYS A 1 90 ? -9.461 14.049 23.312 1.00 83.12 90 LYS A N 1
ATOM 772 C CA . LYS A 1 90 ? -9.601 14.977 22.176 1.00 83.12 90 LYS A CA 1
ATOM 773 C C . LYS A 1 90 ? -8.256 15.497 21.638 1.00 83.12 90 LYS A C 1
ATOM 775 O O . LYS A 1 90 ? -8.041 15.473 20.436 1.00 83.12 90 LYS A O 1
ATOM 780 N N . SER A 1 91 ? -7.317 15.850 22.519 1.00 83.75 91 SER A N 1
ATOM 781 C CA . SER A 1 91 ? -5.976 16.325 22.132 1.00 83.75 91 SER A CA 1
ATOM 782 C C . SER A 1 91 ? -5.151 15.306 21.338 1.00 83.75 91 SER A C 1
ATOM 784 O O . SER A 1 91 ? -4.292 15.681 20.554 1.00 83.75 91 SER A O 1
ATOM 786 N N . ASN A 1 92 ? -5.366 14.007 21.567 1.00 83.19 92 ASN A N 1
ATOM 787 C CA . ASN A 1 92 ? -4.661 12.953 20.840 1.00 83.19 92 ASN A CA 1
ATOM 788 C C . ASN A 1 92 ? -5.303 12.693 19.476 1.00 83.19 92 ASN A C 1
ATOM 790 O O . ASN A 1 92 ? -4.610 12.266 18.560 1.00 83.19 92 ASN A O 1
ATOM 794 N N . TYR A 1 93 ? -6.608 12.945 19.352 1.00 81.81 93 TYR A N 1
ATOM 795 C CA . TYR A 1 93 ? -7.316 12.884 18.078 1.00 81.81 93 TY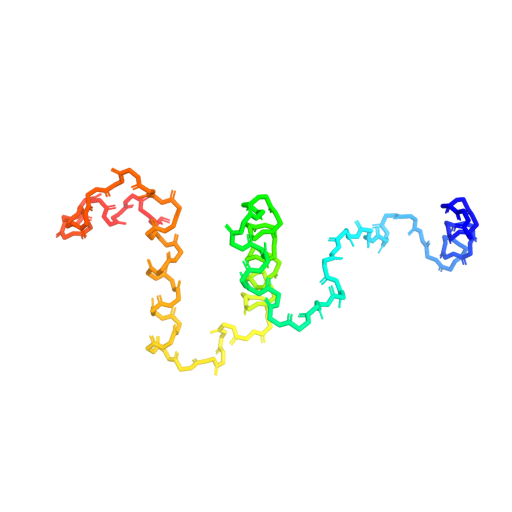R A CA 1
ATOM 796 C C . TYR A 1 93 ? -6.878 14.025 17.150 1.00 81.81 93 TYR A C 1
ATOM 798 O O . TYR A 1 93 ? -6.585 13.776 15.990 1.00 81.81 93 TYR A O 1
ATOM 806 N N . GLU A 1 94 ? -6.717 15.240 17.684 1.00 81.00 94 GLU A N 1
ATOM 807 C CA . GLU A 1 94 ? -6.212 16.411 16.941 1.00 81.00 94 GLU A CA 1
ATOM 808 C C . GLU A 1 94 ? -4.789 16.217 16.383 1.00 81.00 94 GLU A C 1
ATOM 810 O O . GLU A 1 94 ? -4.402 16.898 15.446 1.00 81.00 94 GLU A O 1
ATOM 815 N N . LEU A 1 95 ? -4.000 15.283 16.927 1.00 76.81 95 LEU A N 1
ATOM 816 C CA . LEU A 1 95 ? -2.668 14.951 16.405 1.00 76.81 95 LEU A CA 1
ATOM 817 C C . LEU A 1 95 ? -2.719 14.047 15.155 1.00 76.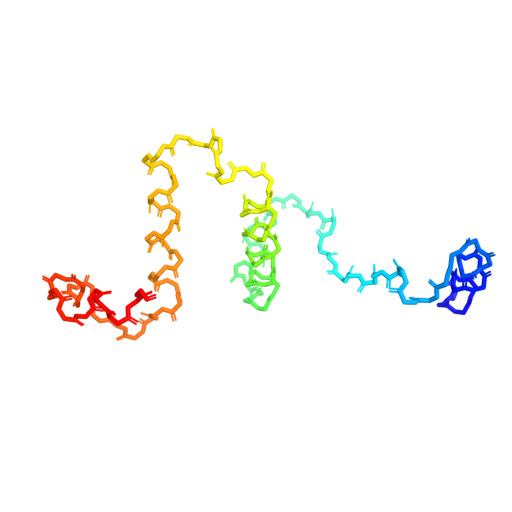81 95 LEU A C 1
ATOM 819 O O . LEU A 1 95 ? -1.696 13.839 14.505 1.00 76.81 95 LEU A O 1
ATOM 823 N N . LEU A 1 96 ? -3.873 13.432 14.873 1.00 80.25 96 LEU A N 1
ATOM 824 C CA . LEU A 1 96 ? -4.076 12.560 13.714 1.00 80.25 96 LEU A CA 1
ATOM 825 C C . LEU A 1 96 ? -4.584 13.311 12.473 1.00 80.25 96 LEU A C 1
ATOM 827 O O . LEU A 1 96 ? -4.505 12.741 11.384 1.00 80.25 96 LEU A O 1
ATOM 831 N N . GLU A 1 97 ? -5.123 14.522 12.651 1.00 68.50 97 GLU A N 1
ATOM 832 C CA . GLU A 1 97 ? -5.594 15.425 11.583 1.00 68.50 97 GLU A CA 1
ATOM 833 C C . GLU A 1 97 ? -4.446 16.255 10.990 1.00 68.50 97 GLU A C 1
ATOM 835 O O . GLU A 1 97 ? -4.448 16.429 9.749 1.00 68.50 97 GLU A O 1
#

Sequence (97 aa):
MGVSRVRERYELLHPQDEWRYELRIRYLPKGFLNHFSEDKPTLNYFYHQVKSDYMLEVADRVDQDIALKLGCLEIRRFFREMRGNALDKKSNYELLE

pLDDT: mean 92.54, std 6.29, range [61.03, 98.38]

Radius of gyration: 19.24 Å; chains: 1; bounding box: 37×38×53 Å

Secondary structure (DSSP, 8-state):
--HHHHHHHHTTTS-GGG-----------TTHHHHHHH-HHHHHHHHHHHHHHIIIIITTTS-HHHHHHHHHHHHHHH-TTS-TTGGGSHHHHTTT-

Foldseek 3Di:
DDPVVVCVVPCVPPPPVVDDDDDDDDDADVVNVVVCVVVVVVNVRNVVVVVVCCVPPPLVPDDPVVNVVVVVVVVCVVPVVDDPCNVVDVVSVVVVD